Protein AF-A0A0D0BEV1-F1 (afdb_monomer_lite)

pLDDT: mean 96.2, std 2.92, range [81.56, 98.44]

Foldseek 3Di:
DKFKKKWWFAFQDDDQPDFGDDLVLQQVQQCVPVLPVPFAWPFG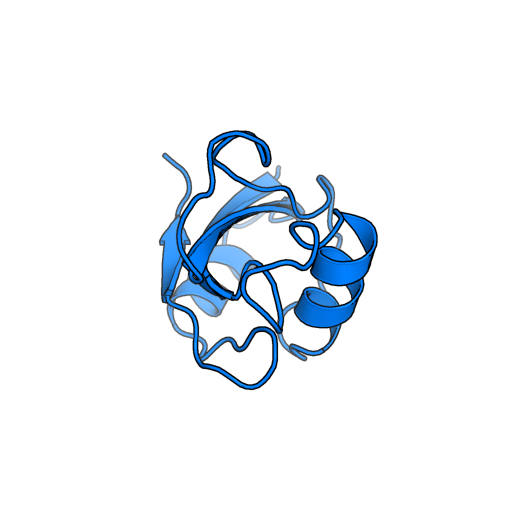KDFPDPSVPCNDRIGMIMTMTDDPPCVSVVVVQPDFGDGPRHTIHMDTDD

Radius of gyration: 12.8 Å; chains: 1; bounding box: 30×24×32 Å

Organism: NCBI:txid930992

Sequence (94 aa):
PWSKIILSGVFARTHRDEPVYTGETLREALLRNPAISRLNITQNPRWVRPSEFIDGFKSSISFAFEDPDGSNLKSLLKTNLFMFGAPVRAKRWV

Secondary structure (DSSP, 8-state):
-EEEEEEEEEE--SSTTSPPPPHHHHHHHHHTSHHHHTS-EEEEEEESS-GGG--SSEEEEEEEEE-SSSHHHHHHTTS-EEETTEEEEEEE--

Structure (mmCIF, N/CA/C/O backbone):
data_AF-A0A0D0BEV1-F1
#
_entry.id   AF-A0A0D0BEV1-F1
#
loop_
_atom_site.group_PDB
_atom_site.id
_atom_site.type_symbol
_atom_site.label_atom_id
_atom_site.label_alt_id
_atom_site.label_comp_id
_atom_site.label_asym_id
_atom_site.label_entity_id
_atom_site.label_seq_id
_atom_site.pdbx_PDB_ins_code
_atom_site.Cartn_x
_atom_site.Cartn_y
_atom_site.Cartn_z
_atom_site.occupancy
_atom_site.B_iso_or_equiv
_atom_site.auth_seq_id
_atom_site.auth_comp_id
_atom_site.auth_asym_id
_atom_site.auth_atom_id
_atom_site.pdbx_PDB_model_num
ATOM 1 N N . PRO A 1 1 ? -14.518 9.919 9.924 1.00 88.06 1 PRO A N 1
ATOM 2 C CA . PRO A 1 1 ? -13.069 9.877 10.254 1.00 88.06 1 PRO A CA 1
ATOM 3 C C . PRO A 1 1 ? -12.380 8.777 9.444 1.00 88.06 1 PRO A C 1
ATOM 5 O O . PRO A 1 1 ? -13.050 7.819 9.064 1.00 88.06 1 PRO A O 1
ATOM 8 N N . TRP A 1 2 ? -11.093 8.919 9.134 1.00 95.69 2 TRP A N 1
ATOM 9 C CA . TRP A 1 2 ? -10.360 7.946 8.322 1.00 95.69 2 TRP A CA 1
ATOM 10 C C . TRP A 1 2 ? -9.046 7.554 8.988 1.00 95.69 2 TRP A C 1
ATOM 12 O O . TRP A 1 2 ? -8.428 8.353 9.693 1.00 95.69 2 TRP A O 1
ATOM 22 N N . SER A 1 3 ? -8.616 6.329 8.710 1.00 97.75 3 SER A N 1
ATOM 23 C CA . SER A 1 3 ? -7.310 5.801 9.094 1.00 97.75 3 SER A CA 1
ATOM 24 C C . SER A 1 3 ? -6.451 5.599 7.857 1.00 97.75 3 SER A C 1
ATOM 26 O O . SER A 1 3 ? -6.952 5.303 6.770 1.00 97.75 3 SER A O 1
ATOM 28 N N . LYS A 1 4 ? -5.134 5.735 8.019 1.00 98.06 4 LYS A N 1
ATOM 29 C CA . LYS A 1 4 ? -4.158 5.478 6.960 1.00 98.06 4 LYS A CA 1
ATOM 30 C C . LYS A 1 4 ? -3.084 4.519 7.444 1.00 98.06 4 LYS A C 1
ATOM 32 O O . LYS A 1 4 ? -2.645 4.567 8.597 1.00 98.06 4 LYS A O 1
ATOM 37 N N . ILE A 1 5 ? -2.674 3.630 6.549 1.00 98.00 5 ILE A N 1
ATOM 38 C CA . ILE A 1 5 ? -1.743 2.546 6.848 1.00 98.00 5 ILE A CA 1
ATOM 39 C C . ILE A 1 5 ? -0.648 2.483 5.784 1.00 98.00 5 ILE A C 1
ATOM 41 O O . ILE A 1 5 ? -0.875 2.817 4.619 1.00 98.00 5 ILE A O 1
ATOM 45 N N . ILE A 1 6 ? 0.543 2.063 6.201 1.00 98.38 6 ILE A N 1
ATOM 46 C CA . ILE A 1 6 ? 1.676 1.730 5.338 1.00 98.38 6 ILE A CA 1
ATOM 47 C C . ILE A 1 6 ? 1.815 0.215 5.310 1.00 98.38 6 ILE A C 1
ATOM 49 O O . ILE A 1 6 ? 1.853 -0.417 6.368 1.00 98.38 6 ILE A O 1
ATOM 53 N N . LEU A 1 7 ? 1.948 -0.352 4.113 1.00 98.31 7 LEU A N 1
ATOM 54 C CA . LEU A 1 7 ? 2.385 -1.732 3.929 1.00 98.31 7 LEU A CA 1
ATOM 55 C C . LEU A 1 7 ? 3.807 -1.723 3.371 1.00 98.31 7 LEU A C 1
ATOM 57 O O . LEU A 1 7 ? 4.045 -1.182 2.292 1.00 98.31 7 LEU A O 1
ATOM 61 N N . SER A 1 8 ? 4.748 -2.315 4.103 1.00 97.94 8 SER A N 1
ATOM 62 C CA . SER A 1 8 ? 6.154 -2.434 3.703 1.00 97.94 8 SER A CA 1
ATOM 63 C C . SER A 1 8 ? 6.495 -3.840 3.222 1.00 97.94 8 SER A C 1
ATOM 65 O O . SER A 1 8 ? 5.950 -4.827 3.718 1.00 97.94 8 SER A O 1
ATOM 67 N N . GLY A 1 9 ? 7.462 -3.928 2.305 1.00 97.56 9 GLY A N 1
ATOM 68 C CA . GLY A 1 9 ? 7.907 -5.202 1.734 1.00 97.56 9 GLY A CA 1
ATOM 69 C C . GLY A 1 9 ? 7.078 -5.652 0.531 1.00 97.56 9 GLY A C 1
ATOM 70 O O . GLY A 1 9 ? 7.147 -6.819 0.159 1.00 97.56 9 GLY A O 1
ATOM 71 N N . VAL A 1 10 ? 6.314 -4.734 -0.067 1.00 98.06 10 VAL A N 1
ATOM 72 C CA . VAL A 1 10 ? 5.489 -4.979 -1.254 1.00 98.06 10 VAL A CA 1
ATOM 73 C C . VAL A 1 10 ? 6.397 -5.091 -2.470 1.00 98.06 10 VAL A C 1
ATOM 75 O O . VAL A 1 10 ? 7.224 -4.201 -2.680 1.00 98.06 10 VAL A O 1
ATOM 78 N N . PHE A 1 11 ? 6.243 -6.152 -3.265 1.00 97.62 11 PHE A N 1
ATOM 79 C CA . PHE A 1 11 ? 6.948 -6.261 -4.540 1.00 97.62 11 PHE A CA 1
ATOM 80 C C . PHE A 1 11 ? 6.554 -5.121 -5.478 1.00 97.62 11 PHE A C 1
ATOM 82 O O . PHE A 1 11 ? 5.372 -4.836 -5.636 1.00 97.62 11 PHE A O 1
ATOM 89 N N . ALA A 1 12 ? 7.547 -4.465 -6.070 1.00 97.31 12 ALA A N 1
ATOM 90 C CA . ALA A 1 12 ? 7.358 -3.324 -6.953 1.00 97.31 12 ALA A CA 1
ATOM 91 C C . ALA A 1 12 ? 7.178 -3.720 -8.420 1.00 97.31 12 ALA A C 1
ATOM 93 O O . ALA A 1 12 ? 6.580 -2.953 -9.157 1.00 97.31 12 ALA A O 1
ATOM 94 N N . ARG A 1 13 ? 7.690 -4.884 -8.829 1.00 96.06 13 ARG A N 1
ATOM 95 C CA . ARG A 1 13 ? 7.662 -5.424 -10.198 1.00 96.06 13 ARG A CA 1
ATOM 96 C C . ARG A 1 13 ? 7.928 -6.931 -10.166 1.00 96.06 13 ARG A C 1
ATOM 98 O O . ARG A 1 13 ? 8.430 -7.415 -9.143 1.00 96.06 13 ARG A O 1
ATOM 105 N N . THR A 1 14 ? 7.626 -7.655 -11.244 1.00 93.38 14 THR A N 1
ATOM 106 C CA . THR A 1 14 ? 7.932 -9.095 -11.346 1.00 93.38 14 THR A CA 1
ATOM 107 C C . THR A 1 14 ? 9.393 -9.294 -11.721 1.00 93.38 14 THR A C 1
ATOM 109 O O . THR A 1 14 ? 10.140 -9.971 -11.013 1.00 93.38 14 THR A O 1
ATOM 112 N N . HIS A 1 15 ? 9.814 -8.639 -12.802 1.00 91.50 15 HIS A N 1
ATOM 113 C CA . HIS A 1 15 ? 11.174 -8.697 -13.330 1.00 91.50 15 HIS A CA 1
ATOM 114 C C . HIS A 1 15 ? 11.858 -7.333 -13.228 1.00 91.50 15 HIS A C 1
ATOM 116 O O . HIS A 1 15 ? 11.196 -6.306 -13.136 1.00 91.50 15 HIS A O 1
ATOM 122 N N . ARG A 1 16 ? 13.198 -7.299 -13.201 1.00 85.12 16 ARG A N 1
ATOM 123 C CA . ARG A 1 16 ? 13.951 -6.057 -12.942 1.00 85.12 16 ARG A CA 1
ATOM 124 C C . ARG A 1 16 ? 13.669 -4.961 -13.973 1.00 85.12 16 ARG A C 1
ATOM 126 O O . ARG A 1 16 ? 13.588 -3.795 -13.584 1.00 85.12 16 ARG A O 1
ATOM 133 N N . ASP A 1 17 ? 13.498 -5.376 -15.224 1.00 88.50 17 ASP A N 1
ATOM 134 C CA . ASP A 1 17 ? 13.327 -4.515 -16.399 1.00 88.50 17 ASP A CA 1
ATOM 135 C C . ASP A 1 17 ? 11.860 -4.131 -16.650 1.00 88.50 17 ASP A C 1
ATOM 137 O O . ASP A 1 17 ? 11.557 -3.375 -17.568 1.00 88.50 17 ASP A O 1
ATOM 141 N N . GLU A 1 18 ? 10.937 -4.633 -15.825 1.00 92.94 18 GLU A N 1
ATOM 142 C CA . GLU A 1 18 ? 9.532 -4.251 -15.888 1.00 92.94 18 GLU A CA 1
ATOM 143 C C . GLU A 1 18 ? 9.262 -2.935 -15.151 1.00 92.94 18 GLU A C 1
ATOM 145 O O . GLU A 1 18 ? 9.933 -2.607 -14.160 1.00 92.94 18 GLU A O 1
ATOM 150 N N . PRO A 1 19 ? 8.232 -2.187 -15.583 1.00 94.44 19 PRO A N 1
ATOM 151 C CA . PRO A 1 19 ? 7.790 -1.014 -14.856 1.00 94.44 19 PRO A CA 1
ATOM 152 C C . PRO A 1 19 ? 7.318 -1.381 -13.447 1.00 94.44 19 PRO A C 1
ATOM 154 O O . PRO A 1 19 ? 6.863 -2.491 -13.161 1.00 94.44 19 PRO A O 1
ATOM 157 N N . VAL A 1 20 ? 7.393 -0.400 -12.552 1.00 97.31 20 VAL A N 1
ATOM 158 C CA . VAL A 1 20 ? 6.780 -0.511 -11.231 1.00 97.31 20 VAL A CA 1
ATOM 159 C C . VAL A 1 20 ? 5.259 -0.654 -11.377 1.00 97.31 20 VAL A C 1
ATOM 161 O O . VAL A 1 20 ? 4.648 0.059 -12.170 1.00 97.31 20 VAL A O 1
ATOM 164 N N . TYR A 1 21 ? 4.638 -1.530 -10.582 1.00 97.38 21 TYR A N 1
ATOM 165 C CA . TYR A 1 21 ? 3.190 -1.739 -10.589 1.00 97.38 21 TYR A CA 1
ATOM 166 C C . TYR A 1 21 ? 2.411 -0.434 -10.404 1.00 97.38 21 TYR A C 1
ATOM 168 O O . TYR A 1 21 ? 2.738 0.397 -9.550 1.00 97.38 21 TYR A O 1
ATOM 176 N N . THR A 1 22 ? 1.338 -0.280 -11.176 1.00 96.88 22 THR A N 1
ATOM 177 C CA . THR A 1 22 ? 0.458 0.890 -11.126 1.00 96.88 22 THR A CA 1
ATOM 178 C C . THR A 1 22 ? -0.422 0.877 -9.874 1.00 96.88 22 THR A C 1
ATOM 180 O O . THR A 1 22 ? -0.561 -0.140 -9.190 1.00 96.88 22 THR A O 1
ATOM 183 N N . GLY A 1 23 ? -1.071 2.008 -9.578 1.00 96.44 23 GLY A N 1
ATOM 184 C CA . GLY A 1 23 ? -2.052 2.086 -8.490 1.00 96.44 23 GLY A CA 1
ATOM 185 C C . GLY A 1 23 ? -3.220 1.101 -8.644 1.00 96.44 23 GLY A C 1
ATOM 186 O O . GLY A 1 23 ? -3.724 0.592 -7.645 1.00 96.44 23 GLY A O 1
ATOM 187 N N . GLU A 1 24 ? -3.616 0.781 -9.878 1.00 97.50 24 GLU A N 1
ATOM 188 C CA . GLU A 1 24 ? -4.674 -0.196 -10.170 1.00 97.50 24 GLU A CA 1
ATOM 189 C C . GLU A 1 24 ? -4.223 -1.617 -9.830 1.00 97.50 24 GLU A C 1
ATOM 191 O O . GLU A 1 24 ? -4.886 -2.296 -9.047 1.00 97.50 24 GLU A O 1
ATOM 196 N N . THR A 1 25 ? -3.036 -2.022 -10.292 1.00 98.00 25 THR A N 1
ATOM 197 C CA . THR A 1 25 ? -2.447 -3.326 -9.951 1.00 98.00 25 THR A CA 1
ATOM 198 C C . THR A 1 25 ? -2.244 -3.474 -8.440 1.00 98.00 25 THR A C 1
ATOM 200 O O . THR A 1 25 ? -2.517 -4.528 -7.860 1.00 98.00 25 THR A O 1
ATOM 203 N N . LEU A 1 26 ? -1.816 -2.400 -7.765 1.00 98.19 26 LEU A N 1
ATOM 204 C CA . LEU A 1 26 ? -1.740 -2.368 -6.305 1.00 98.19 26 LEU A CA 1
ATOM 205 C C . LEU A 1 26 ? -3.118 -2.549 -5.660 1.00 98.19 26 LEU A C 1
ATOM 207 O O . LEU A 1 26 ? -3.228 -3.278 -4.676 1.00 98.19 26 LEU A O 1
ATOM 211 N N . ARG A 1 27 ? -4.165 -1.902 -6.183 1.00 98.19 27 ARG A N 1
ATOM 212 C CA . ARG A 1 27 ? -5.535 -2.017 -5.660 1.00 98.19 27 ARG A CA 1
ATOM 213 C C . ARG A 1 27 ? -6.070 -3.433 -5.810 1.00 98.19 27 ARG A C 1
ATOM 215 O O . ARG A 1 27 ? -6.598 -3.971 -4.840 1.00 98.19 27 ARG A O 1
ATOM 222 N N . GLU A 1 28 ? -5.895 -4.051 -6.969 1.00 98.06 28 GLU A N 1
ATOM 223 C CA . GLU A 1 28 ? -6.303 -5.437 -7.198 1.00 98.06 28 GLU A CA 1
ATOM 224 C C . GLU A 1 28 ? -5.610 -6.397 -6.229 1.00 98.06 28 GLU A C 1
ATOM 226 O O . GLU A 1 28 ? -6.271 -7.206 -5.578 1.00 98.06 28 GLU A O 1
ATOM 231 N N . ALA A 1 29 ? -4.287 -6.279 -6.075 1.00 98.12 29 ALA A N 1
ATOM 232 C CA . ALA A 1 29 ? -3.531 -7.101 -5.134 1.00 98.12 29 ALA A CA 1
ATOM 233 C C . ALA A 1 29 ? -3.957 -6.856 -3.677 1.00 98.12 29 ALA A C 1
ATOM 235 O O . ALA A 1 29 ? -4.089 -7.807 -2.906 1.00 98.12 29 ALA A O 1
ATOM 236 N N . LEU A 1 30 ? -4.226 -5.602 -3.309 1.00 97.94 30 LEU A N 1
ATOM 237 C CA . LEU A 1 30 ? -4.663 -5.228 -1.968 1.00 97.94 30 LEU A CA 1
ATOM 238 C C . LEU A 1 30 ? -6.023 -5.846 -1.623 1.00 97.94 30 LEU A C 1
ATOM 240 O O . LEU A 1 30 ? -6.178 -6.424 -0.544 1.00 97.94 30 LEU A O 1
ATOM 244 N N . LEU A 1 31 ? -6.984 -5.776 -2.548 1.00 97.88 31 LEU A N 1
ATOM 245 C CA . LEU A 1 31 ? -8.345 -6.287 -2.362 1.00 97.88 31 LEU A CA 1
ATOM 246 C C . LEU A 1 31 ? -8.426 -7.820 -2.308 1.00 97.88 31 LEU A C 1
ATOM 248 O O . LEU A 1 31 ? -9.436 -8.349 -1.851 1.00 97.88 31 LEU A O 1
ATOM 252 N N . ARG A 1 32 ? -7.358 -8.546 -2.671 1.00 97.88 32 ARG A N 1
ATOM 253 C CA . ARG A 1 32 ? -7.263 -9.998 -2.422 1.00 97.88 32 ARG A CA 1
ATOM 254 C C . ARG A 1 32 ? -7.157 -10.348 -0.937 1.00 97.88 32 ARG A C 1
ATOM 256 O O . ARG A 1 32 ? -7.365 -11.503 -0.581 1.00 97.88 32 ARG A O 1
ATOM 263 N N . ASN A 1 33 ? -6.854 -9.385 -0.062 1.00 97.94 33 ASN A N 1
ATOM 264 C CA . ASN A 1 33 ? -6.881 -9.595 1.384 1.00 97.94 33 ASN A CA 1
ATOM 265 C C . ASN A 1 33 ? -8.331 -9.509 1.890 1.00 97.94 33 ASN A C 1
ATOM 267 O O . ASN A 1 33 ? -8.914 -8.421 1.837 1.00 97.94 33 ASN A O 1
ATOM 271 N N . PRO A 1 34 ? -8.912 -10.580 2.471 1.00 96.44 34 PRO A N 1
ATOM 272 C CA . PRO A 1 34 ? -10.299 -10.555 2.942 1.00 96.44 34 PRO A CA 1
ATOM 273 C C . PRO A 1 34 ? -10.568 -9.446 3.966 1.00 96.44 34 PRO A C 1
ATOM 275 O O . PRO A 1 34 ? -11.603 -8.785 3.899 1.00 96.44 34 PRO A O 1
ATOM 278 N N . ALA A 1 35 ? -9.600 -9.184 4.852 1.00 96.00 35 ALA A N 1
ATOM 279 C CA . ALA A 1 35 ? -9.672 -8.126 5.860 1.00 96.00 35 ALA A CA 1
ATOM 280 C C . ALA A 1 35 ? -9.721 -6.703 5.271 1.00 96.00 35 ALA A C 1
ATOM 282 O O . ALA A 1 35 ? -10.157 -5.786 5.955 1.00 96.00 35 ALA A O 1
ATOM 283 N N . ILE A 1 36 ? -9.284 -6.514 4.020 1.00 97.06 36 ILE A N 1
ATOM 284 C CA . ILE A 1 36 ? -9.281 -5.211 3.337 1.00 97.06 36 ILE A CA 1
ATOM 285 C C . ILE A 1 36 ? -10.429 -5.108 2.331 1.00 97.06 36 ILE A C 1
ATOM 287 O O . ILE A 1 36 ? -11.003 -4.036 2.184 1.00 97.06 36 ILE A O 1
ATOM 291 N N . SER A 1 37 ? -10.816 -6.216 1.688 1.00 96.56 37 SER A N 1
ATOM 292 C CA . SER A 1 37 ? -11.896 -6.263 0.686 1.00 96.56 37 SER A CA 1
ATOM 293 C C . SER A 1 37 ? -13.241 -5.700 1.167 1.00 96.56 37 SER A C 1
ATOM 295 O O . SER A 1 37 ? -14.053 -5.266 0.357 1.00 96.56 37 SER A O 1
ATOM 297 N N . ARG A 1 38 ? -13.468 -5.698 2.487 1.00 93.56 38 ARG A N 1
ATOM 298 C CA . ARG A 1 38 ? -14.695 -5.218 3.139 1.00 93.56 38 ARG A CA 1
ATOM 299 C C . ARG A 1 38 ? -14.617 -3.760 3.600 1.00 93.56 38 ARG A C 1
ATOM 301 O O . ARG A 1 38 ? -15.600 -3.241 4.115 1.00 93.56 38 ARG A O 1
ATOM 308 N N . LEU A 1 39 ? -13.455 -3.119 3.475 1.00 96.62 39 LEU A N 1
ATOM 309 C CA . LEU A 1 39 ? -13.242 -1.753 3.941 1.00 96.62 39 LEU A CA 1
ATOM 310 C C . LEU A 1 39 ? -13.630 -0.743 2.865 1.00 96.62 39 LEU A C 1
ATOM 312 O O . LEU A 1 39 ? -13.336 -0.920 1.682 1.00 96.62 39 LEU A O 1
ATOM 316 N N . ASN A 1 40 ? -14.210 0.373 3.299 1.00 97.06 40 ASN A N 1
ATOM 317 C CA . ASN A 1 40 ? -14.454 1.513 2.428 1.00 97.06 40 ASN A CA 1
ATOM 318 C C . ASN A 1 40 ? -13.147 2.299 2.215 1.00 97.06 40 ASN A C 1
ATOM 320 O O . ASN A 1 40 ? -12.764 3.128 3.042 1.00 97.06 40 ASN A O 1
ATOM 324 N N . ILE A 1 41 ? -12.419 1.996 1.135 1.00 97.75 41 ILE A N 1
ATOM 325 C CA . ILE A 1 41 ? -11.152 2.662 0.789 1.00 97.75 41 ILE A CA 1
ATOM 326 C C . ILE A 1 41 ? -11.433 4.092 0.309 1.00 97.75 41 ILE A C 1
ATOM 328 O O . ILE A 1 41 ? -12.027 4.288 -0.747 1.00 97.75 41 ILE A O 1
ATOM 332 N N . THR A 1 42 ? -10.930 5.085 1.045 1.00 97.69 42 THR A N 1
ATOM 333 C CA . THR A 1 42 ? -11.077 6.520 0.745 1.00 97.69 42 THR A CA 1
ATOM 334 C C . THR A 1 42 ? -9.895 7.087 -0.041 1.00 97.69 42 THR A C 1
ATOM 336 O O . THR A 1 42 ? -10.041 8.078 -0.750 1.00 97.69 42 THR A O 1
ATOM 339 N N . GLN A 1 43 ? -8.717 6.460 0.056 1.00 97.69 43 GLN A N 1
ATOM 340 C CA . GLN A 1 43 ? -7.555 6.768 -0.782 1.00 97.69 43 GLN A CA 1
ATOM 341 C C . GLN A 1 43 ? -6.971 5.467 -1.319 1.00 97.69 43 GLN A C 1
ATOM 343 O O . GLN A 1 43 ? -6.541 4.613 -0.539 1.00 97.69 43 GLN A O 1
ATOM 348 N N . ASN A 1 44 ? -6.935 5.340 -2.646 1.00 97.81 44 ASN A N 1
ATOM 349 C CA . ASN A 1 44 ? -6.360 4.186 -3.332 1.00 97.81 44 ASN A CA 1
ATOM 350 C C . ASN A 1 44 ? -4.895 3.947 -2.941 1.00 97.81 44 ASN A C 1
ATOM 352 O O . ASN A 1 44 ? -4.178 4.905 -2.627 1.00 97.81 44 ASN A O 1
ATOM 356 N N . PRO A 1 45 ? -4.434 2.683 -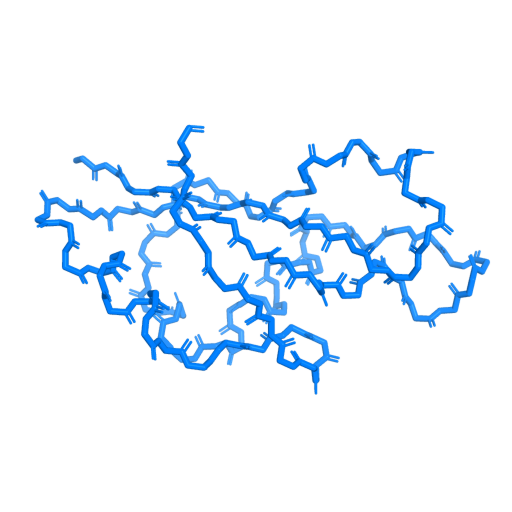2.976 1.00 98.00 45 PRO A N 1
ATOM 357 C CA . PRO A 1 45 ? -3.043 2.384 -2.709 1.00 98.00 45 PRO A CA 1
ATOM 358 C C . PRO A 1 45 ? -2.133 3.067 -3.720 1.00 98.00 45 PRO A C 1
ATOM 360 O O . PRO A 1 45 ? -2.329 2.985 -4.930 1.00 98.00 45 PRO A O 1
ATOM 363 N N . ARG A 1 46 ? -1.102 3.717 -3.193 1.00 97.75 46 ARG A N 1
ATOM 364 C CA . ARG A 1 46 ? -0.041 4.341 -3.979 1.00 97.75 46 ARG A CA 1
ATOM 365 C C . ARG A 1 46 ? 1.308 4.090 -3.334 1.00 97.75 46 ARG A C 1
ATOM 367 O O . ARG A 1 46 ? 1.392 3.938 -2.110 1.00 97.75 46 ARG A O 1
ATOM 374 N N . TRP A 1 47 ? 2.357 4.100 -4.145 1.00 98.06 47 TRP A N 1
ATOM 375 C CA . TRP A 1 47 ? 3.721 4.053 -3.642 1.00 98.06 47 TRP A CA 1
ATOM 376 C C . TRP A 1 47 ? 4.010 5.237 -2.721 1.00 98.06 47 TRP A C 1
ATOM 378 O O . TRP A 1 47 ? 3.594 6.366 -2.977 1.00 98.06 47 TRP A O 1
ATOM 388 N N . VAL A 1 48 ? 4.692 4.959 -1.610 1.00 97.31 48 VAL A N 1
ATOM 389 C CA . VAL A 1 48 ? 5.147 6.005 -0.682 1.00 97.31 48 VAL A CA 1
ATOM 390 C C . VAL A 1 48 ? 6.309 6.782 -1.291 1.00 97.31 48 VAL A C 1
ATOM 392 O O . VAL A 1 48 ? 6.378 7.998 -1.149 1.00 97.31 48 VAL A O 1
ATOM 395 N N . ARG A 1 49 ? 7.211 6.077 -1.980 1.00 95.94 49 ARG A N 1
ATOM 396 C CA . ARG A 1 49 ? 8.244 6.690 -2.818 1.00 95.94 49 ARG A CA 1
ATOM 397 C C . ARG A 1 49 ? 7.695 6.889 -4.232 1.00 95.94 49 ARG A C 1
ATOM 399 O O . ARG A 1 49 ? 6.955 6.014 -4.676 1.00 95.94 49 ARG A O 1
ATOM 406 N N . PRO A 1 50 ? 8.064 7.964 -4.945 1.00 94.31 50 PRO A N 1
ATOM 407 C CA . PRO A 1 50 ? 7.765 8.071 -6.369 1.00 94.31 50 PRO A CA 1
ATOM 408 C C . PRO A 1 50 ? 8.305 6.848 -7.120 1.00 94.31 50 PRO A C 1
ATOM 410 O O . PRO A 1 50 ? 9.381 6.343 -6.789 1.00 94.31 50 PRO A O 1
ATOM 413 N N . SER A 1 51 ? 7.530 6.334 -8.074 1.00 91.81 51 SER A N 1
ATOM 414 C CA . SER A 1 51 ? 7.816 5.082 -8.791 1.00 91.81 51 SER A CA 1
ATOM 415 C C . SER A 1 51 ? 9.172 5.087 -9.499 1.00 91.81 51 SER A C 1
ATOM 417 O O . SER A 1 51 ? 9.851 4.065 -9.528 1.00 91.81 51 SER A O 1
ATOM 419 N N . GLU A 1 52 ? 9.579 6.245 -10.006 1.00 91.81 52 GLU A N 1
ATOM 420 C CA . GLU A 1 52 ? 10.848 6.515 -10.680 1.00 91.81 52 GLU A CA 1
ATOM 421 C C . GLU A 1 52 ? 12.072 6.388 -9.759 1.00 91.81 52 GLU A C 1
ATOM 423 O O 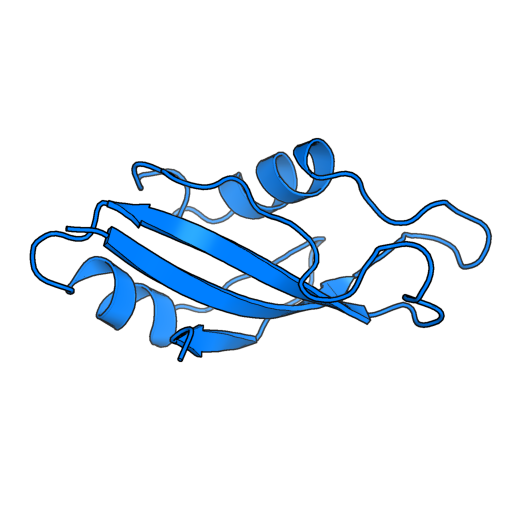. GLU A 1 52 ? 13.176 6.190 -10.249 1.00 91.81 52 GLU A O 1
ATOM 428 N N . PHE A 1 53 ? 11.883 6.443 -8.435 1.00 94.12 53 PHE A N 1
ATOM 429 C CA . PHE A 1 53 ? 12.947 6.282 -7.433 1.00 94.12 53 PHE A CA 1
ATOM 430 C C . PHE A 1 53 ? 12.889 4.925 -6.715 1.00 94.12 53 PHE A C 1
ATOM 4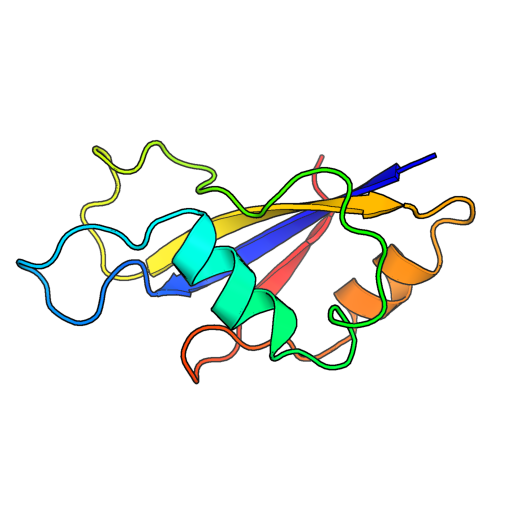32 O O . PHE A 1 53 ? 13.443 4.750 -5.623 1.00 94.12 53 PHE A O 1
ATOM 439 N N . ILE A 1 54 ? 12.159 3.957 -7.272 1.00 94.50 54 ILE A N 1
ATOM 440 C CA . ILE A 1 54 ? 12.127 2.587 -6.762 1.00 94.50 54 ILE A CA 1
ATOM 441 C C . ILE A 1 54 ? 13.069 1.747 -7.624 1.00 94.50 54 ILE A C 1
ATOM 443 O O . ILE A 1 54 ? 12.657 1.197 -8.634 1.00 94.50 54 ILE A O 1
ATOM 447 N N . ASP A 1 55 ? 14.328 1.608 -7.215 1.00 89.62 55 ASP A N 1
ATOM 448 C CA . ASP A 1 55 ? 15.311 0.794 -7.958 1.00 89.62 55 ASP A CA 1
ATOM 449 C C . ASP A 1 55 ? 15.278 -0.693 -7.573 1.00 89.62 55 ASP A C 1
ATOM 451 O O . ASP A 1 55 ? 15.726 -1.567 -8.316 1.00 89.62 55 ASP A O 1
ATOM 455 N N . GLY A 1 56 ? 14.764 -0.986 -6.376 1.00 91.06 56 GLY A N 1
ATOM 456 C CA . GLY A 1 56 ? 14.705 -2.330 -5.812 1.00 91.06 56 GLY A CA 1
ATOM 457 C C . GLY A 1 56 ? 13.406 -3.075 -6.120 1.00 91.06 56 GLY A C 1
ATOM 458 O O . GLY A 1 56 ? 12.394 -2.501 -6.512 1.00 91.06 56 GLY A O 1
ATOM 459 N N . PHE A 1 57 ? 13.407 -4.377 -5.833 1.00 94.50 57 PHE A N 1
ATOM 460 C CA . PHE A 1 57 ? 12.226 -5.230 -6.002 1.00 94.50 57 PHE A CA 1
ATOM 461 C C . PHE A 1 57 ? 11.130 -4.996 -4.970 1.00 94.50 57 PHE A C 1
ATOM 463 O O . PHE A 1 57 ? 10.011 -5.442 -5.184 1.00 94.50 57 PHE A O 1
ATOM 470 N N . LYS A 1 58 ? 11.426 -4.349 -3.839 1.00 96.62 58 LYS A N 1
ATOM 471 C CA . LYS A 1 58 ? 10.456 -4.118 -2.767 1.00 96.62 58 LYS A CA 1
ATOM 472 C C . LYS A 1 58 ? 10.435 -2.660 -2.354 1.00 96.62 58 LYS A C 1
ATOM 474 O O . LYS A 1 58 ? 11.479 -2.027 -2.223 1.00 96.62 58 LYS A O 1
ATOM 479 N N . SER A 1 59 ? 9.240 -2.158 -2.082 1.00 97.56 59 SER A N 1
ATOM 480 C CA . SER A 1 59 ? 9.023 -0.816 -1.550 1.00 97.56 59 SER A CA 1
ATOM 481 C C . SER A 1 59 ? 7.850 -0.829 -0.561 1.00 97.56 59 SER A C 1
ATOM 483 O O . SER A 1 59 ? 7.501 -1.876 0.001 1.00 97.56 59 SER A O 1
ATOM 485 N N . SER A 1 60 ? 7.286 0.342 -0.274 1.00 98.06 60 SER A N 1
ATOM 486 C CA . SER A 1 60 ? 6.114 0.494 0.585 1.00 98.06 60 SER A CA 1
ATOM 487 C C . SER A 1 60 ? 5.001 1.243 -0.131 1.00 98.06 60 SER A C 1
ATOM 489 O O . SER A 1 60 ? 5.262 2.198 -0.866 1.00 98.06 60 SER A O 1
ATOM 491 N N . ILE A 1 61 ? 3.764 0.846 0.145 1.00 98.44 61 ILE A N 1
ATOM 492 C CA . ILE A 1 61 ? 2.561 1.550 -0.306 1.00 98.44 61 ILE A CA 1
ATOM 493 C C . ILE A 1 61 ? 1.822 2.138 0.888 1.00 98.44 61 ILE A C 1
ATOM 495 O O . ILE A 1 61 ? 1.987 1.678 2.020 1.00 98.44 61 ILE A O 1
ATOM 499 N N . SER A 1 62 ? 0.970 3.120 0.626 1.00 98.25 62 SER A N 1
ATOM 500 C CA . SER A 1 62 ? -0.001 3.611 1.600 1.00 98.25 62 SER A CA 1
ATOM 501 C C . SER A 1 62 ? -1.392 3.673 1.000 1.00 98.25 62 SER A C 1
ATOM 503 O O . SER A 1 62 ? -1.527 3.966 -0.187 1.00 98.25 62 SER A O 1
ATOM 505 N N . PHE A 1 63 ? -2.404 3.425 1.824 1.00 98.44 63 PHE A N 1
ATOM 506 C CA . PHE A 1 63 ? -3.812 3.612 1.479 1.00 98.44 63 PHE A CA 1
ATOM 507 C C . PHE A 1 63 ? -4.588 4.067 2.716 1.00 98.44 63 PHE A C 1
ATOM 509 O O . PHE A 1 63 ? -4.131 3.871 3.850 1.00 98.44 63 PHE A O 1
ATOM 516 N N . ALA A 1 64 ? -5.740 4.696 2.494 1.00 98.31 64 ALA A N 1
ATOM 517 C CA . ALA A 1 64 ? -6.627 5.145 3.561 1.00 98.31 64 ALA A CA 1
ATOM 518 C C . ALA A 1 64 ? -8.024 4.555 3.388 1.00 98.31 64 ALA A C 1
ATOM 520 O O . ALA A 1 64 ? -8.460 4.272 2.270 1.00 98.31 64 ALA A O 1
ATOM 521 N N . PHE A 1 65 ? -8.711 4.369 4.505 1.00 98.25 65 PHE A N 1
ATOM 522 C CA . PHE A 1 65 ? -10.051 3.806 4.567 1.00 98.25 65 PHE A CA 1
ATOM 523 C C . PHE A 1 65 ? -10.853 4.484 5.674 1.00 98.25 65 PHE A C 1
ATOM 525 O O . PHE A 1 65 ? -10.298 5.108 6.586 1.00 98.25 65 PHE A O 1
ATOM 532 N N . GLU A 1 66 ? -12.169 4.389 5.565 1.00 98.12 66 GLU A N 1
ATOM 533 C CA . GLU A 1 66 ? -13.078 4.863 6.594 1.00 98.12 66 GLU A CA 1
ATOM 534 C C . GLU A 1 66 ? -12.912 4.041 7.876 1.00 98.12 66 GLU A C 1
ATOM 536 O O . GLU A 1 66 ? -12.945 2.810 7.861 1.00 98.12 66 GLU A O 1
ATOM 541 N N . ASP A 1 67 ? -12.693 4.733 8.990 1.00 97.19 67 ASP A N 1
ATOM 542 C CA . ASP A 1 67 ? -12.431 4.098 10.280 1.00 97.19 67 ASP A CA 1
ATOM 543 C C . ASP A 1 67 ? -12.894 5.022 11.414 1.00 97.19 67 ASP A C 1
ATOM 545 O O . ASP A 1 67 ? -12.076 5.702 12.040 1.00 97.19 67 ASP A O 1
ATOM 549 N N . PRO A 1 68 ? -14.218 5.146 11.635 1.00 95.81 68 PRO A N 1
ATOM 550 C CA . PRO A 1 68 ? -14.770 6.130 12.562 1.00 95.81 68 PRO A CA 1
ATOM 551 C C . PRO A 1 68 ? -14.347 5.902 14.017 1.00 95.81 68 PRO A C 1
ATOM 553 O O . PRO A 1 68 ? -14.191 6.873 14.754 1.00 95.81 68 PRO A O 1
ATOM 556 N N . ASP A 1 69 ? -14.139 4.644 14.413 1.00 95.06 69 ASP A N 1
ATOM 557 C CA . ASP A 1 69 ? -13.815 4.220 15.781 1.00 95.06 69 ASP A CA 1
ATOM 558 C C . ASP A 1 69 ? -12.361 3.723 15.951 1.00 95.06 69 ASP A C 1
ATOM 560 O O . ASP A 1 69 ? -11.920 3.408 17.063 1.00 95.06 69 ASP A O 1
ATOM 564 N N . GLY A 1 70 ? -11.588 3.654 14.862 1.00 95.44 70 GLY A N 1
ATOM 565 C CA . GLY A 1 70 ? -10.205 3.178 14.872 1.00 95.44 70 GLY A CA 1
ATOM 566 C C . GLY A 1 70 ? -10.057 1.655 14.995 1.00 95.44 70 GLY A C 1
ATOM 567 O O . GLY A 1 70 ? -8.930 1.160 15.161 1.00 95.44 70 GLY A O 1
ATOM 568 N N . SER A 1 71 ? -11.160 0.902 15.005 1.00 96.31 71 SER A N 1
ATOM 569 C CA . SER A 1 71 ? -11.156 -0.549 15.217 1.00 96.31 71 SER A CA 1
ATOM 570 C C . SER A 1 71 ? -10.581 -1.294 14.012 1.00 96.31 71 SER A C 1
ATOM 572 O O . SER A 1 71 ? -9.787 -2.228 14.194 1.00 96.31 71 SER A O 1
ATOM 574 N N . ASN A 1 72 ? -10.871 -0.825 12.793 1.00 96.69 72 ASN A N 1
ATOM 575 C CA . ASN A 1 72 ? -10.371 -1.430 11.560 1.00 96.69 72 ASN A CA 1
ATOM 576 C C . ASN A 1 72 ? -8.847 -1.313 11.488 1.00 96.69 72 ASN A C 1
ATOM 578 O O . ASN A 1 72 ? -8.163 -2.306 11.231 1.00 96.69 72 ASN A O 1
ATOM 582 N N . LEU A 1 73 ? -8.283 -0.142 11.811 1.00 97.19 73 LEU A N 1
ATOM 583 C CA . LEU A 1 73 ? -6.832 0.022 11.873 1.00 97.19 73 LEU A CA 1
ATOM 584 C C . LEU A 1 73 ? -6.195 -0.895 12.925 1.00 97.19 73 LEU A C 1
ATOM 586 O O . LEU A 1 73 ? -5.197 -1.553 12.633 1.00 97.19 73 LEU A O 1
ATOM 590 N N . LYS A 1 74 ? -6.757 -0.973 14.139 1.00 97.06 74 LYS A N 1
ATOM 591 C CA . LYS A 1 74 ? -6.240 -1.869 15.193 1.00 97.06 74 LYS A CA 1
ATOM 592 C C . LYS A 1 74 ? -6.253 -3.339 14.760 1.00 97.06 74 LYS A C 1
ATOM 594 O O . LYS A 1 74 ? -5.312 -4.063 15.086 1.00 97.06 74 LYS A O 1
ATOM 599 N N . SER A 1 75 ? -7.294 -3.763 14.043 1.00 96.50 75 SER A N 1
ATOM 600 C CA . SER A 1 75 ? -7.430 -5.122 13.511 1.00 96.50 75 SER A CA 1
ATOM 601 C C . SER A 1 75 ? -6.408 -5.408 12.405 1.00 96.50 75 SER A C 1
ATOM 603 O O . SER A 1 75 ? -5.660 -6.387 12.479 1.00 96.50 75 SER A O 1
ATOM 605 N N . LEU A 1 76 ? -6.286 -4.505 11.424 1.00 96.81 76 LEU A N 1
ATOM 606 C CA . LEU A 1 76 ? -5.342 -4.656 10.313 1.00 96.81 76 LEU A CA 1
ATOM 607 C C . LEU A 1 76 ? -3.885 -4.736 10.778 1.00 96.81 76 LEU A C 1
ATOM 609 O O . LEU A 1 76 ? -3.117 -5.512 10.221 1.00 96.81 76 LEU A O 1
ATOM 613 N N . LEU A 1 77 ? -3.501 -3.988 11.818 1.00 97.44 77 LEU A N 1
ATOM 614 C CA . LEU A 1 77 ? -2.133 -4.023 12.355 1.00 97.44 77 LEU A CA 1
ATOM 615 C C . LEU A 1 77 ? -1.741 -5.377 12.971 1.00 97.44 77 LEU A C 1
ATOM 617 O O . LEU A 1 77 ? -0.552 -5.643 13.128 1.00 97.44 77 LEU A O 1
ATOM 621 N N . LYS A 1 78 ? -2.719 -6.218 13.325 1.00 97.19 78 LYS A N 1
ATOM 622 C CA . LYS A 1 78 ? -2.505 -7.568 13.875 1.00 97.19 78 LYS A CA 1
ATOM 623 C C . LYS A 1 78 ? -2.739 -8.674 12.845 1.00 97.19 78 LYS A C 1
ATOM 625 O O . LYS A 1 78 ? -2.462 -9.836 13.124 1.00 97.19 78 LYS A O 1
ATOM 630 N N . THR A 1 79 ? -3.285 -8.325 11.684 1.00 96.69 79 THR A N 1
ATOM 631 C CA . THR A 1 79 ? -3.654 -9.278 10.640 1.00 96.69 79 THR A CA 1
ATOM 632 C C . THR A 1 79 ? -2.451 -9.569 9.748 1.00 96.69 79 THR A C 1
ATOM 634 O O . THR A 1 79 ? -1.728 -8.657 9.349 1.00 96.69 79 THR A O 1
ATOM 637 N N . ASN A 1 80 ? -2.259 -10.837 9.384 1.00 96.88 80 ASN A N 1
ATOM 638 C CA . ASN A 1 80 ? -1.297 -11.202 8.349 1.00 96.88 80 ASN A CA 1
ATOM 639 C C . ASN A 1 80 ? -1.839 -10.768 6.986 1.00 96.88 80 ASN A C 1
ATOM 641 O O . ASN A 1 80 ? -2.842 -11.301 6.511 1.00 96.88 80 ASN A O 1
ATOM 645 N N . LEU A 1 81 ? -1.177 -9.789 6.377 1.00 98.00 81 LEU A N 1
ATOM 646 C CA . LEU A 1 81 ? -1.529 -9.258 5.066 1.00 98.00 81 LEU A CA 1
ATOM 647 C C . LEU A 1 81 ? -0.518 -9.719 4.025 1.00 98.00 81 LEU A C 1
ATOM 649 O O . LEU A 1 81 ? 0.666 -9.904 4.322 1.00 98.00 81 LEU A O 1
ATOM 653 N N . PHE A 1 82 ? -0.988 -9.852 2.791 1.00 98.06 82 PHE A N 1
ATOM 654 C CA . PHE A 1 82 ? -0.199 -10.334 1.669 1.00 98.06 82 PHE A CA 1
ATOM 655 C C . PHE A 1 82 ? -0.362 -9.416 0.462 1.00 98.06 82 PHE A C 1
ATOM 657 O O . PHE A 1 82 ? -1.445 -8.906 0.190 1.00 98.06 82 PHE A O 1
ATOM 664 N N . MET A 1 83 ? 0.715 -9.228 -0.290 1.00 97.88 83 MET A N 1
ATOM 665 C CA . MET A 1 83 ? 0.698 -8.562 -1.591 1.00 97.88 83 MET A CA 1
ATOM 666 C C . MET A 1 83 ? 1.541 -9.388 -2.551 1.00 97.88 83 MET A C 1
ATOM 668 O O . MET A 1 83 ? 2.654 -9.781 -2.203 1.00 97.88 83 MET A O 1
ATOM 672 N N . PHE A 1 84 ? 1.016 -9.653 -3.749 1.00 96.75 84 PHE A N 1
ATOM 673 C CA . PHE A 1 84 ? 1.728 -10.408 -4.790 1.00 96.75 84 PHE A CA 1
ATOM 674 C C . PHE A 1 84 ? 2.283 -11.758 -4.290 1.00 96.75 84 PHE A C 1
ATOM 676 O O . PHE A 1 84 ? 3.419 -12.122 -4.573 1.00 96.75 84 PHE A O 1
ATOM 683 N N . GLY A 1 85 ? 1.499 -12.476 -3.476 1.00 95.19 85 GLY A N 1
ATOM 684 C CA . GLY A 1 85 ? 1.870 -13.787 -2.930 1.00 95.19 85 GLY A CA 1
ATOM 685 C C . GLY A 1 85 ? 2.870 -13.768 -1.766 1.00 95.19 85 GLY A C 1
ATOM 686 O O . GLY A 1 85 ? 3.205 -14.832 -1.256 1.00 95.19 85 GLY A O 1
ATOM 687 N N . ALA A 1 86 ? 3.325 -12.597 -1.305 1.00 96.62 86 ALA A N 1
ATOM 688 C CA . ALA A 1 86 ? 4.2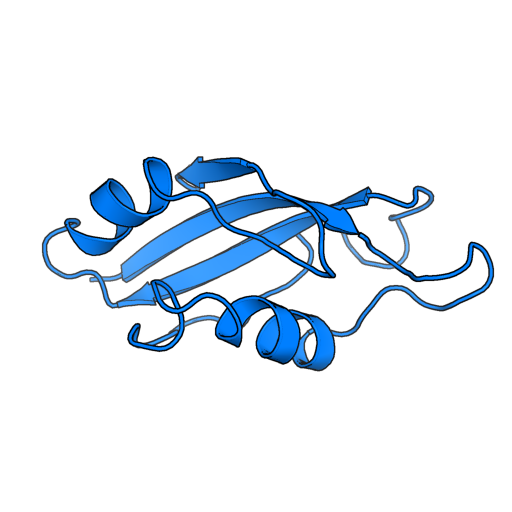74 -12.475 -0.198 1.00 96.62 86 ALA A CA 1
ATOM 689 C C . ALA A 1 86 ? 3.687 -11.721 1.008 1.00 96.62 86 ALA A C 1
ATOM 691 O O . ALA A 1 86 ? 2.890 -10.796 0.820 1.00 96.62 86 ALA A O 1
ATOM 692 N N . PRO A 1 87 ? 4.083 -12.076 2.247 1.00 97.75 87 PRO A N 1
ATOM 693 C CA . PRO A 1 87 ? 3.645 -11.364 3.441 1.00 97.75 87 PRO A CA 1
ATOM 694 C C . PRO A 1 87 ? 4.217 -9.943 3.472 1.00 97.75 87 PRO A C 1
ATOM 696 O O . PRO A 1 87 ? 5.382 -9.713 3.130 1.00 97.75 87 PRO A O 1
ATOM 699 N N . VAL A 1 88 ? 3.405 -8.992 3.930 1.00 98.19 88 VAL A N 1
ATOM 700 C CA . VAL A 1 88 ? 3.777 -7.577 4.059 1.00 98.19 88 VAL A CA 1
ATOM 701 C C . VAL A 1 88 ? 3.586 -7.090 5.485 1.00 98.19 88 VAL A C 1
ATOM 703 O O . VAL A 1 88 ? 2.776 -7.615 6.246 1.00 98.19 88 VAL A O 1
ATOM 706 N N . ARG A 1 89 ? 4.354 -6.067 5.865 1.00 98.12 89 ARG A N 1
ATOM 707 C CA . ARG A 1 89 ? 4.329 -5.529 7.228 1.00 98.12 89 ARG A CA 1
ATOM 708 C C . ARG A 1 89 ? 3.454 -4.287 7.289 1.00 98.12 89 ARG A C 1
ATOM 710 O O . ARG A 1 89 ? 3.767 -3.292 6.639 1.00 98.12 89 ARG A O 1
ATOM 717 N N . ALA A 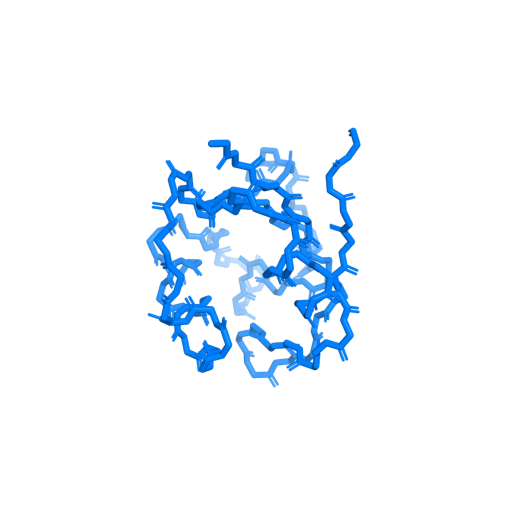1 90 ? 2.396 -4.344 8.088 1.00 97.94 90 ALA A N 1
ATOM 718 C CA . ALA A 1 90 ? 1.486 -3.232 8.304 1.00 97.94 90 ALA A CA 1
ATOM 719 C C . ALA A 1 90 ? 1.989 -2.296 9.414 1.00 97.94 90 ALA A C 1
ATOM 721 O O . ALA A 1 90 ? 2.415 -2.751 10.476 1.00 97.94 90 ALA A O 1
ATOM 722 N N . LYS A 1 91 ? 1.931 -0.982 9.181 1.00 97.75 91 LYS A N 1
ATOM 723 C CA . LYS A 1 91 ? 2.218 0.059 10.181 1.00 97.75 91 LYS A CA 1
ATOM 724 C C . LYS A 1 91 ? 1.223 1.204 10.060 1.00 97.75 91 LYS A C 1
ATOM 726 O O . LYS A 1 91 ? 0.806 1.549 8.958 1.00 97.75 91 LYS A O 1
ATOM 731 N N . ARG A 1 92 ? 0.874 1.827 11.187 1.00 96.69 92 ARG A N 1
ATOM 732 C CA . ARG A 1 92 ? 0.083 3.063 11.191 1.00 96.69 92 ARG A CA 1
ATOM 733 C C . ARG A 1 92 ? 0.853 4.159 10.450 1.00 96.69 92 ARG A C 1
ATOM 735 O O . ARG A 1 92 ? 2.055 4.301 10.666 1.00 96.69 92 ARG A O 1
ATOM 742 N N . TRP A 1 93 ? 0.160 4.907 9.595 1.00 93.00 93 TRP A N 1
ATOM 743 C CA . TRP A 1 93 ? 0.699 6.135 9.018 1.00 93.00 93 TRP A CA 1
ATOM 744 C C . TRP A 1 93 ? 0.751 7.214 10.106 1.00 93.00 93 TRP A C 1
ATOM 746 O O . TRP A 1 93 ? -0.272 7.477 10.742 1.00 93.00 93 TRP A O 1
ATOM 756 N N . VAL A 1 94 ? 1.930 7.793 10.324 1.00 81.56 94 VAL A N 1
ATOM 757 C CA . VAL A 1 94 ? 2.189 8.928 11.227 1.00 81.56 94 VAL A CA 1
ATOM 758 C C . VAL A 1 94 ? 2.621 10.134 10.415 1.00 81.56 94 VAL A C 1
ATOM 760 O O . VAL A 1 94 ? 3.315 9.923 9.394 1.00 81.56 94 VAL A O 1
#